Protein AF-A0A840DXM9-F1 (afdb_monomer_lite)

Sequence (131 aa):
MTNQEVWKQLQENPPKLIGGYKKQGWVVKILEKIENDDVEIEGDGLVTAKAVLEANDGTYYPAFLTLDLSNKGQVVGLYLIAENKEQFDLIPFELAKPFLHKTDKELLPFRYRTLAKIEGDEQQINWPDFT

Structure (mmCIF, N/CA/C/O backbone):
data_AF-A0A840DXM9-F1
#
_entry.id   AF-A0A840DXM9-F1
#
loop_
_atom_site.group_PDB
_atom_site.id
_atom_site.type_symbol
_atom_site.label_atom_id
_atom_site.label_alt_id
_atom_site.label_comp_id
_atom_site.label_asym_id
_atom_site.label_entity_id
_atom_site.label_seq_id
_atom_site.pdbx_PDB_ins_code
_atom_site.Cartn_x
_atom_site.Cartn_y
_atom_site.Cartn_z
_atom_site.occupancy
_atom_site.B_iso_or_equiv
_atom_site.auth_seq_id
_atom_site.auth_comp_id
_atom_site.auth_asym_id
_atom_site.auth_atom_id
_atom_site.pdbx_PDB_model_num
ATOM 1 N N . MET A 1 1 ? 19.230 8.807 8.721 1.00 58.84 1 MET A N 1
ATOM 2 C CA . MET A 1 1 ? 18.276 8.929 9.840 1.00 58.84 1 MET A CA 1
ATOM 3 C C . MET A 1 1 ? 17.913 7.536 10.307 1.00 58.84 1 MET A C 1
ATOM 5 O O . MET A 1 1 ? 17.732 6.658 9.475 1.00 58.84 1 MET A O 1
ATOM 9 N N . THR A 1 2 ? 17.878 7.314 11.613 1.00 74.06 2 THR A N 1
ATOM 10 C CA . THR A 1 2 ? 17.439 6.048 12.212 1.00 74.06 2 THR A CA 1
ATOM 11 C C . THR A 1 2 ? 15.912 6.016 12.317 1.00 74.06 2 THR A C 1
ATOM 13 O O . THR A 1 2 ? 15.273 7.064 12.419 1.00 74.06 2 THR A O 1
ATOM 16 N N . ASN A 1 3 ? 15.308 4.825 12.369 1.00 73.69 3 ASN A N 1
ATOM 17 C CA . ASN A 1 3 ? 13.854 4.686 12.560 1.00 73.69 3 ASN A CA 1
ATOM 18 C C . ASN A 1 3 ? 13.348 5.389 13.837 1.00 73.69 3 ASN A C 1
ATOM 20 O O . ASN A 1 3 ? 12.202 5.826 13.887 1.00 73.69 3 ASN A O 1
ATOM 24 N N . GLN A 1 4 ? 14.200 5.545 14.858 1.00 79.50 4 GLN A N 1
ATOM 25 C CA . GLN A 1 4 ? 13.867 6.276 16.085 1.00 79.50 4 GLN A CA 1
ATOM 26 C C . GLN A 1 4 ? 13.748 7.791 15.872 1.00 79.50 4 GLN A C 1
ATOM 28 O O . GLN A 1 4 ? 12.921 8.431 16.518 1.00 79.50 4 GLN A O 1
ATOM 33 N N . GLU A 1 5 ? 14.561 8.372 14.990 1.00 81.00 5 GLU A N 1
ATOM 34 C CA . GLU A 1 5 ? 14.504 9.803 14.664 1.00 81.00 5 GLU A CA 1
ATOM 35 C C . GLU A 1 5 ? 13.249 10.122 13.849 1.00 81.00 5 GLU A C 1
ATOM 37 O O . GLU A 1 5 ? 12.529 11.061 14.183 1.00 81.00 5 GLU A O 1
ATOM 42 N N . VAL A 1 6 ? 12.940 9.285 12.852 1.00 81.44 6 VAL A N 1
ATOM 43 C CA . VAL A 1 6 ? 11.719 9.409 12.038 1.00 81.44 6 VAL A CA 1
ATOM 44 C C . VAL A 1 6 ? 10.475 9.279 12.915 1.00 81.44 6 VAL A C 1
ATOM 46 O O . VAL A 1 6 ? 9.567 10.101 12.832 1.00 81.44 6 VAL A O 1
ATOM 49 N N . TRP A 1 7 ? 10.448 8.296 13.821 1.00 83.75 7 TRP A N 1
ATOM 50 C CA . TRP A 1 7 ? 9.331 8.122 14.747 1.00 83.75 7 TRP A CA 1
ATOM 51 C C . TRP A 1 7 ? 9.082 9.362 15.616 1.00 83.75 7 TRP A C 1
ATOM 53 O O . TRP A 1 7 ? 7.941 9.805 15.734 1.00 83.75 7 TRP A O 1
ATOM 63 N N . LYS A 1 8 ? 10.136 9.961 16.186 1.00 85.75 8 LYS A N 1
ATOM 64 C CA . LYS A 1 8 ? 10.002 11.185 16.993 1.00 85.75 8 LYS A CA 1
ATOM 65 C C . LYS A 1 8 ? 9.419 12.345 16.187 1.00 85.75 8 LYS A C 1
ATOM 67 O O . LYS A 1 8 ? 8.508 13.010 16.670 1.00 85.75 8 LYS A O 1
ATOM 72 N N . GLN A 1 9 ? 9.885 12.545 14.955 1.00 84.56 9 GLN A N 1
ATOM 73 C CA . GLN A 1 9 ? 9.363 13.597 14.078 1.00 84.56 9 GLN A CA 1
ATOM 74 C C . GLN A 1 9 ? 7.869 13.411 13.784 1.00 84.56 9 GLN A C 1
ATOM 76 O O . GLN A 1 9 ? 7.110 14.377 13.854 1.00 84.56 9 GLN A O 1
ATOM 81 N N . LEU A 1 10 ? 7.434 12.173 13.524 1.00 87.12 10 LEU A N 1
ATOM 82 C CA . LEU A 1 10 ? 6.021 11.856 13.292 1.00 87.12 10 LEU A CA 1
ATOM 83 C C . LEU A 1 10 ? 5.160 12.054 14.548 1.00 87.12 10 LEU A C 1
ATOM 85 O O . LEU A 1 10 ? 3.983 12.371 14.434 1.00 87.12 10 LEU A O 1
ATOM 89 N N . GLN A 1 11 ? 5.709 11.884 15.753 1.00 86.50 11 GLN A N 1
ATOM 90 C CA . GLN A 1 11 ? 4.974 12.182 16.988 1.00 86.50 11 GLN A CA 1
ATOM 91 C C . GLN A 1 11 ? 4.804 13.688 17.219 1.00 86.50 11 GLN A C 1
ATOM 93 O O . GLN A 1 11 ? 3.746 14.117 17.678 1.00 86.50 11 GLN A O 1
ATOM 98 N N . GLU A 1 12 ? 5.831 14.483 16.913 1.00 88.94 12 GLU A N 1
ATOM 99 C CA . GLU A 1 12 ? 5.789 15.945 17.041 1.00 88.94 12 GLU A CA 1
ATOM 100 C C . GLU A 1 12 ? 4.880 16.583 15.986 1.00 88.94 12 GLU A C 1
ATOM 102 O O . GLU A 1 12 ? 4.156 17.533 16.283 1.00 88.94 12 GLU A O 1
ATOM 107 N N . ASN A 1 13 ? 4.885 16.033 14.770 1.00 85.81 13 ASN A N 1
ATOM 108 C CA . ASN A 1 13 ? 4.056 16.475 13.655 1.00 85.81 13 ASN A CA 1
ATOM 109 C C . ASN A 1 13 ? 3.366 15.259 13.016 1.00 85.81 13 ASN A C 1
ATOM 111 O O . ASN A 1 13 ? 3.884 14.707 12.040 1.00 85.81 13 ASN A O 1
ATOM 115 N N . PRO A 1 14 ? 2.207 14.832 13.556 1.00 88.06 14 PRO A N 1
ATOM 116 C CA . PRO A 1 14 ? 1.466 13.693 13.033 1.00 88.06 14 PRO A CA 1
ATOM 117 C C . PRO A 1 14 ? 1.202 13.820 11.531 1.00 88.06 14 PRO A C 1
ATOM 119 O O . PRO A 1 14 ? 0.677 14.850 11.089 1.00 88.06 14 PRO A O 1
ATOM 122 N N . PRO A 1 15 ? 1.537 12.790 10.734 1.00 90.69 15 PRO A N 1
ATOM 123 C CA . PRO A 1 15 ? 1.335 12.841 9.300 1.00 90.69 15 PRO A CA 1
ATOM 124 C C . PRO A 1 15 ? -0.156 12.869 8.983 1.00 90.69 15 PRO A C 1
ATOM 126 O O . PRO A 1 15 ? -0.958 12.133 9.566 1.00 90.69 15 PRO A O 1
ATOM 129 N N . LYS A 1 16 ? -0.537 13.674 7.992 1.00 92.06 16 LYS A N 1
ATOM 130 C CA . LYS A 1 16 ? -1.897 13.662 7.456 1.00 92.06 16 LYS A CA 1
ATOM 131 C C . LYS A 1 16 ? -2.040 12.503 6.469 1.00 92.06 16 LYS A C 1
ATOM 133 O O . LYS A 1 16 ? -1.972 12.697 5.256 1.00 92.06 16 LYS A O 1
ATOM 138 N N . LEU A 1 17 ? -2.194 11.293 7.005 1.00 94.44 17 LEU A N 1
ATOM 139 C CA . LEU A 1 17 ? -2.360 10.082 6.202 1.00 94.44 17 LEU A CA 1
ATOM 140 C C . LEU A 1 17 ? -3.615 10.161 5.329 1.00 94.44 17 LEU A C 1
ATOM 142 O O . LEU A 1 17 ? -4.698 10.545 5.778 1.00 94.44 17 LEU A O 1
ATOM 146 N N . ILE A 1 18 ? -3.458 9.758 4.076 1.00 94.19 18 ILE A N 1
ATOM 147 C CA . ILE A 1 18 ? -4.510 9.718 3.071 1.00 94.19 18 ILE A CA 1
ATOM 148 C C . ILE A 1 18 ? -5.063 8.295 3.012 1.00 94.19 18 ILE A C 1
ATOM 150 O O . ILE A 1 18 ? -4.314 7.332 2.872 1.00 94.19 18 ILE A O 1
ATOM 154 N N . GLY A 1 19 ? -6.385 8.143 3.089 1.00 95.19 19 GLY A N 1
ATOM 155 C CA . GLY A 1 19 ? -7.035 6.841 2.958 1.00 95.19 19 GLY A CA 1
ATOM 156 C C . GLY A 1 19 ? -8.283 6.700 3.816 1.00 95.19 19 GLY A C 1
ATOM 157 O O . GLY A 1 19 ? -8.941 7.684 4.152 1.00 95.19 19 GLY A O 1
ATOM 158 N N . GLY A 1 20 ? -8.640 5.455 4.135 1.00 96.06 20 GLY A N 1
ATOM 159 C CA . GLY A 1 20 ? -9.867 5.139 4.868 1.00 96.06 20 GLY A CA 1
ATOM 160 C C . GLY A 1 20 ? -11.132 5.405 4.048 1.00 96.06 20 GLY A C 1
ATOM 161 O O . GLY A 1 20 ? -12.217 5.583 4.603 1.00 96.06 20 GLY A O 1
ATOM 162 N N . TYR A 1 21 ? -11.013 5.447 2.719 1.00 97.50 21 TYR A N 1
ATOM 163 C CA . TYR A 1 21 ? -12.121 5.782 1.834 1.00 97.50 21 TYR A CA 1
ATOM 164 C C . TYR A 1 21 ? -13.112 4.629 1.720 1.00 97.50 21 TYR A C 1
ATOM 166 O O . TYR A 1 21 ? -12.732 3.469 1.700 1.00 97.50 21 TYR A O 1
ATOM 174 N N . LYS A 1 22 ? -14.397 4.939 1.533 1.00 97.25 22 LYS A N 1
ATOM 175 C CA . LYS A 1 22 ? -15.430 3.927 1.240 1.00 97.25 22 LYS A CA 1
ATOM 176 C C . LYS A 1 22 ? -15.509 3.522 -0.232 1.00 97.25 22 LYS A C 1
ATOM 178 O O . LYS A 1 22 ? -16.240 2.603 -0.575 1.00 97.25 22 LYS A O 1
ATOM 183 N N . LYS A 1 23 ? -14.810 4.233 -1.122 1.00 96.56 23 LYS A N 1
ATOM 184 C CA . LYS A 1 23 ? -14.808 3.954 -2.562 1.00 96.56 23 LYS A CA 1
ATOM 185 C C . LYS A 1 23 ? -13.381 3.919 -3.082 1.00 96.56 23 LYS A C 1
ATOM 187 O O . LYS A 1 23 ? -12.682 4.927 -2.999 1.00 96.56 23 LYS A O 1
ATOM 192 N N . GLN A 1 24 ? -13.010 2.809 -3.713 1.00 95.25 24 GLN A N 1
ATOM 193 C CA . GLN A 1 24 ? -11.710 2.639 -4.365 1.00 95.25 24 GLN A CA 1
ATOM 194 C C . GLN A 1 24 ? -11.394 3.721 -5.414 1.00 95.25 24 GLN A C 1
ATOM 196 O O . GLN A 1 24 ? -10.243 4.101 -5.572 1.00 95.25 24 GLN A O 1
ATOM 201 N N . GLY A 1 25 ? -12.401 4.293 -6.087 1.00 95.94 25 GLY A N 1
ATOM 202 C CA . GLY A 1 25 ? -12.175 5.351 -7.080 1.00 95.94 25 GLY A CA 1
ATOM 203 C C . GLY A 1 25 ? -11.533 6.622 -6.506 1.00 95.94 25 GLY A C 1
ATOM 204 O O . GLY A 1 25 ? -10.864 7.343 -7.236 1.00 95.94 25 GLY A O 1
ATOM 205 N N . TRP A 1 26 ? -11.693 6.896 -5.205 1.00 96.88 26 TRP A N 1
ATOM 206 C CA . TRP A 1 26 ? -10.973 7.998 -4.555 1.00 96.88 26 TRP A CA 1
ATOM 207 C C . TRP A 1 26 ? -9.496 7.688 -4.375 1.00 96.88 26 TRP A C 1
ATOM 209 O O . TRP A 1 26 ? -8.674 8.578 -4.550 1.00 96.88 26 TRP A O 1
ATOM 219 N N . VAL A 1 27 ? -9.169 6.430 -4.083 1.00 97.31 27 VAL A N 1
ATOM 220 C CA . VAL A 1 27 ? -7.785 5.975 -3.979 1.00 97.31 27 VAL A CA 1
ATOM 221 C C . VAL A 1 27 ? -7.073 6.128 -5.315 1.00 97.31 27 VAL A C 1
ATOM 223 O O . VAL A 1 27 ? -6.012 6.740 -5.366 1.00 97.31 27 VAL A O 1
ATOM 226 N N . VAL A 1 28 ? -7.692 5.647 -6.398 1.00 96.62 28 VAL A N 1
ATOM 227 C CA . VAL A 1 28 ? -7.124 5.748 -7.752 1.00 96.62 28 VAL A CA 1
ATOM 228 C C . VAL A 1 28 ? -6.845 7.209 -8.115 1.00 96.62 28 VAL A C 1
ATOM 230 O O . VAL A 1 28 ? -5.729 7.533 -8.494 1.00 96.62 28 VAL A O 1
ATOM 233 N N . LYS A 1 29 ? -7.793 8.122 -7.864 1.00 95.50 29 LYS A N 1
ATOM 234 C CA . LYS A 1 29 ? -7.600 9.562 -8.114 1.00 95.50 29 LYS A CA 1
ATOM 235 C C . LYS A 1 29 ? -6.464 10.202 -7.318 1.00 95.50 29 LYS A C 1
ATOM 237 O O . LYS A 1 29 ? -5.959 11.238 -7.732 1.00 95.50 29 LYS A O 1
ATOM 242 N N . ILE A 1 30 ? -6.134 9.680 -6.136 1.00 94.88 30 ILE A N 1
ATOM 243 C CA . ILE A 1 30 ? -4.972 10.160 -5.378 1.00 94.88 30 ILE A CA 1
ATOM 244 C C . ILE A 1 30 ? -3.692 9.646 -6.031 1.00 94.88 30 ILE A C 1
ATOM 246 O O . ILE A 1 30 ? -2.790 10.436 -6.268 1.00 94.88 30 ILE A O 1
ATOM 250 N N . LEU A 1 31 ? -3.637 8.359 -6.370 1.00 95.62 31 LEU A N 1
ATOM 251 C CA . LEU A 1 31 ? -2.475 7.744 -7.015 1.00 95.62 31 LEU A CA 1
ATOM 252 C C . LEU A 1 31 ? -2.170 8.357 -8.396 1.00 95.62 31 LEU A C 1
ATOM 254 O O . LEU A 1 31 ? -1.006 8.535 -8.738 1.00 95.62 31 LEU A O 1
ATOM 258 N N . GLU A 1 32 ? -3.200 8.749 -9.151 1.00 94.31 32 GLU A N 1
ATOM 259 C CA . GLU A 1 32 ? -3.076 9.462 -10.435 1.00 94.31 32 GLU A CA 1
ATOM 260 C C . GLU A 1 32 ? -2.509 10.885 -10.296 1.00 94.31 32 GLU A C 1
ATOM 262 O O . GLU A 1 32 ? -1.991 11.434 -11.262 1.00 94.31 32 GLU A O 1
ATOM 267 N N . LYS A 1 33 ? -2.606 11.510 -9.112 1.00 92.38 33 LYS A N 1
ATOM 268 C CA . LYS A 1 33 ? -2.009 12.836 -8.857 1.00 92.38 33 LYS A CA 1
ATOM 269 C C . LYS A 1 33 ? -0.517 12.769 -8.548 1.00 92.38 33 LYS A C 1
ATOM 271 O O . LYS A 1 33 ? 0.123 13.812 -8.474 1.00 92.38 33 LYS A O 1
ATOM 276 N N . ILE A 1 34 ? 0.004 11.575 -8.291 1.00 91.69 34 ILE A N 1
ATOM 277 C CA . ILE A 1 34 ? 1.412 11.359 -7.987 1.00 91.69 34 ILE A CA 1
ATOM 278 C C . ILE A 1 34 ? 2.106 11.097 -9.317 1.00 91.69 34 ILE A C 1
ATOM 280 O O . ILE A 1 34 ? 1.789 10.112 -9.982 1.00 91.69 34 ILE A O 1
ATOM 284 N N . GLU A 1 35 ? 3.015 11.995 -9.701 1.00 89.81 35 GLU A N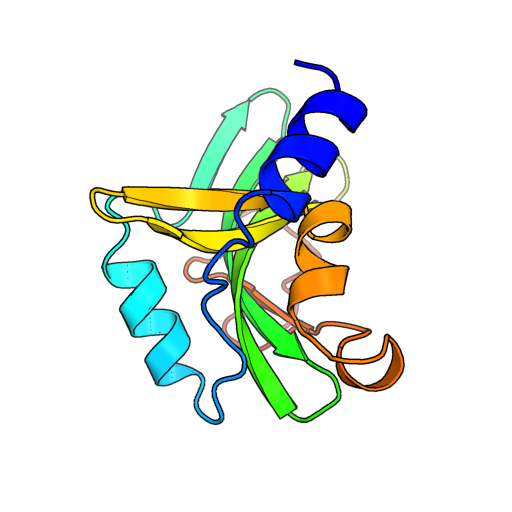 1
ATOM 285 C CA . GLU A 1 35 ? 3.641 12.026 -11.033 1.00 89.81 35 GLU A CA 1
ATOM 286 C C . GLU A 1 35 ? 4.575 10.838 -11.324 1.00 89.81 35 GLU A C 1
ATOM 288 O O . GLU A 1 35 ? 4.971 10.652 -12.468 1.00 89.81 35 GLU A O 1
ATOM 293 N N . ASN A 1 36 ? 4.892 10.021 -10.317 1.00 90.44 36 ASN A N 1
ATOM 294 C CA . ASN A 1 36 ? 5.627 8.764 -10.464 1.00 90.44 36 ASN A CA 1
ATOM 295 C C . ASN A 1 36 ? 4.958 7.795 -11.444 1.00 90.44 36 ASN A C 1
ATOM 297 O O . ASN A 1 36 ? 3.735 7.823 -11.622 1.00 90.44 36 ASN A O 1
ATOM 301 N N . ASP A 1 37 ? 5.740 6.877 -12.005 1.00 95.06 37 ASP A N 1
ATOM 302 C CA . ASP A 1 37 ? 5.187 5.795 -12.814 1.00 95.06 37 ASP A CA 1
ATOM 303 C C . ASP A 1 37 ? 4.357 4.841 -11.938 1.00 95.06 37 ASP A C 1
ATOM 305 O O . ASP A 1 37 ? 4.537 4.734 -10.721 1.00 95.06 37 ASP A O 1
ATOM 309 N N . ASP A 1 38 ? 3.397 4.140 -12.543 1.00 96.62 38 ASP A N 1
ATOM 310 C CA . ASP A 1 38 ? 2.573 3.174 -11.804 1.00 96.62 38 ASP A CA 1
ATOM 311 C C . ASP A 1 38 ? 3.395 1.974 -11.305 1.00 96.62 38 ASP A C 1
ATOM 313 O O . ASP A 1 38 ? 3.010 1.343 -10.315 1.00 96.62 38 ASP A O 1
ATOM 317 N N . VAL A 1 39 ? 4.512 1.678 -11.980 1.00 96.81 39 VAL A N 1
ATOM 318 C CA . VAL A 1 39 ? 5.520 0.678 -11.607 1.00 96.81 39 VAL A CA 1
ATOM 319 C C . VAL A 1 39 ? 6.905 1.234 -11.935 1.00 96.81 39 VAL A C 1
ATOM 321 O O . VAL A 1 39 ? 7.176 1.581 -13.082 1.00 96.81 39 VAL A O 1
ATOM 324 N N . GLU A 1 40 ? 7.789 1.251 -10.945 1.00 95.62 40 GLU A N 1
ATOM 325 C CA . GLU A 1 40 ? 9.190 1.651 -11.056 1.00 95.62 40 GLU A CA 1
ATOM 326 C C . GLU A 1 40 ? 10.095 0.444 -10.760 1.00 95.62 40 GLU A C 1
ATOM 328 O O 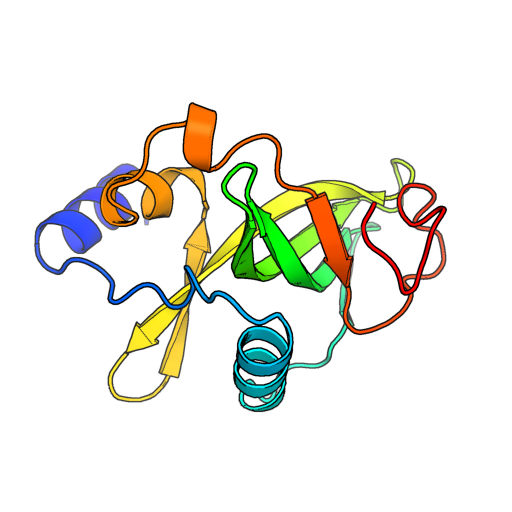. GLU A 1 40 ? 9.835 -0.348 -9.850 1.00 95.62 40 GLU A O 1
ATOM 333 N N . ILE A 1 41 ? 11.154 0.273 -11.555 1.00 94.00 41 ILE A N 1
ATOM 334 C CA . ILE A 1 41 ? 12.143 -0.795 -11.358 1.00 94.00 41 ILE A CA 1
ATOM 335 C C . ILE A 1 41 ? 13.268 -0.243 -10.486 1.00 94.00 41 ILE A C 1
ATOM 337 O O . ILE A 1 41 ? 14.001 0.645 -10.915 1.00 94.00 41 ILE A O 1
ATOM 341 N N . GLU A 1 42 ? 13.436 -0.812 -9.295 1.00 90.06 42 GLU A N 1
ATOM 342 C CA . GLU A 1 42 ? 14.455 -0.387 -8.323 1.00 90.06 42 GLU A CA 1
ATOM 343 C C . GLU A 1 42 ? 15.823 -1.044 -8.589 1.00 90.06 42 GLU A C 1
ATOM 345 O O . GLU A 1 42 ? 16.862 -0.555 -8.149 1.00 90.06 42 GLU A O 1
ATOM 350 N N . GLY A 1 43 ? 15.831 -2.157 -9.333 1.00 88.81 43 GLY A N 1
ATOM 351 C CA . GLY A 1 43 ? 17.003 -3.012 -9.536 1.00 88.81 43 GLY A CA 1
ATOM 352 C C . GLY A 1 43 ? 16.963 -4.270 -8.664 1.00 88.81 43 GLY A C 1
ATOM 353 O O . GLY A 1 43 ? 16.085 -4.430 -7.825 1.00 88.81 43 GLY A O 1
ATOM 354 N N . ASP A 1 44 ? 17.877 -5.213 -8.914 1.00 90.44 44 ASP A N 1
ATOM 355 C CA . ASP A 1 44 ? 18.023 -6.463 -8.141 1.00 90.44 44 ASP A CA 1
ATOM 356 C C . ASP A 1 44 ? 16.741 -7.314 -7.999 1.00 90.44 44 ASP A C 1
ATOM 358 O O . ASP A 1 44 ? 16.563 -8.061 -7.040 1.00 90.44 44 ASP A O 1
ATOM 362 N N . GLY A 1 45 ? 15.838 -7.227 -8.981 1.00 92.56 45 GLY A N 1
ATOM 363 C CA . GLY A 1 45 ? 14.555 -7.938 -8.967 1.00 92.56 45 GLY A CA 1
ATOM 364 C C . GLY A 1 45 ? 13.478 -7.278 -8.102 1.00 92.56 45 GLY A C 1
ATOM 365 O O . GLY A 1 45 ? 12.400 -7.849 -7.956 1.00 92.56 45 GLY A O 1
ATOM 366 N N . LEU A 1 46 ? 13.734 -6.084 -7.566 1.00 96.88 46 LEU A N 1
ATOM 367 C CA . LEU A 1 46 ? 12.757 -5.289 -6.836 1.00 96.88 46 LEU A CA 1
ATOM 368 C C . LEU A 1 46 ? 12.003 -4.340 -7.770 1.00 96.88 46 LEU A C 1
ATOM 370 O O . LEU A 1 46 ? 12.583 -3.695 -8.651 1.00 96.88 46 LEU A O 1
ATOM 374 N N . VAL A 1 47 ? 10.699 -4.2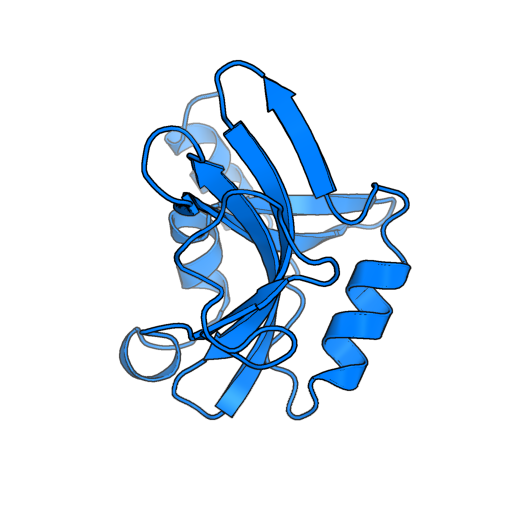31 -7.534 1.00 96.69 47 VAL A N 1
ATOM 375 C CA . VAL A 1 47 ? 9.832 -3.244 -8.183 1.00 96.69 47 VAL A CA 1
ATOM 376 C C . VAL A 1 47 ? 8.983 -2.534 -7.146 1.00 96.69 47 VAL A C 1
ATOM 378 O O . VAL A 1 47 ? 8.495 -3.154 -6.202 1.00 96.69 47 VAL A O 1
ATOM 381 N N . THR A 1 48 ? 8.775 -1.242 -7.343 1.00 97.19 48 THR A N 1
ATOM 382 C CA . THR A 1 48 ? 7.867 -0.430 -6.540 1.00 97.19 48 THR A CA 1
ATOM 383 C C . THR A 1 48 ? 6.639 -0.107 -7.377 1.00 97.19 48 THR A C 1
ATOM 385 O O . THR A 1 48 ? 6.762 0.318 -8.519 1.00 97.19 48 THR A O 1
ATOM 388 N N . ALA A 1 49 ? 5.441 -0.311 -6.837 1.00 97.69 49 ALA A N 1
ATOM 389 C CA . ALA A 1 49 ? 4.202 -0.131 -7.582 1.00 97.69 49 ALA A CA 1
ATOM 390 C C . ALA A 1 49 ? 3.136 0.617 -6.790 1.00 97.69 49 ALA A C 1
ATOM 392 O O . ALA A 1 49 ? 2.930 0.374 -5.596 1.00 97.69 49 ALA A O 1
ATOM 393 N N . LYS A 1 50 ? 2.386 1.472 -7.488 1.00 98.06 50 LYS A N 1
ATOM 394 C CA . LYS A 1 50 ? 1.176 2.100 -6.954 1.00 98.06 50 LYS A CA 1
ATOM 395 C C . LYS A 1 50 ? 0.098 1.045 -6.744 1.00 98.06 50 LYS A C 1
ATOM 397 O O . LYS A 1 50 ? -0.220 0.270 -7.651 1.00 98.06 50 LYS A O 1
ATOM 402 N N . ALA A 1 51 ? -0.518 1.054 -5.568 1.00 98.06 51 ALA A N 1
ATOM 403 C CA . ALA A 1 51 ? -1.512 0.068 -5.181 1.00 98.06 51 ALA A CA 1
ATOM 404 C C . ALA A 1 51 ? -2.700 0.670 -4.427 1.00 98.06 51 ALA A C 1
ATOM 406 O O . ALA A 1 51 ? -2.587 1.624 -3.654 1.00 98.06 51 ALA A O 1
ATOM 407 N N . VAL A 1 52 ? -3.858 0.048 -4.632 1.00 98.31 52 VAL A N 1
ATOM 408 C CA . VAL A 1 52 ? -5.039 0.206 -3.790 1.00 98.31 52 VAL A CA 1
ATOM 409 C C . VAL A 1 52 ? -5.018 -0.918 -2.767 1.00 98.31 52 VAL A C 1
ATOM 411 O O . VAL A 1 52 ? -5.060 -2.088 -3.147 1.00 98.31 52 VAL A O 1
ATOM 414 N N . LEU A 1 53 ? -5.008 -0.570 -1.483 1.00 98.25 53 LEU A N 1
ATOM 415 C CA . LEU A 1 53 ? -5.246 -1.529 -0.408 1.00 98.25 53 LEU A CA 1
ATOM 416 C C . LEU A 1 53 ? -6.721 -1.534 -0.03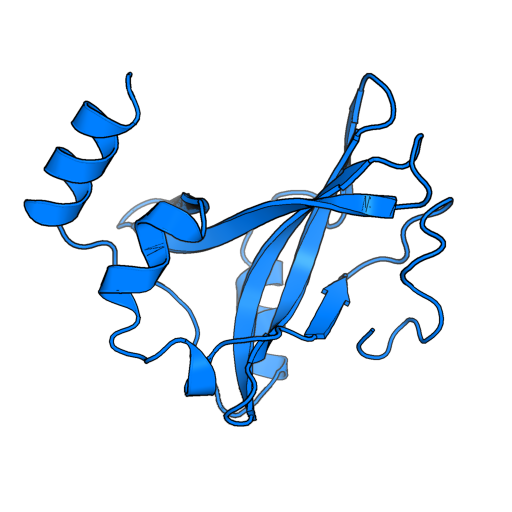2 1.00 98.25 53 LEU A C 1
ATOM 418 O O . LEU A 1 53 ? -7.334 -0.470 0.074 1.00 98.25 53 LEU A O 1
ATOM 422 N N . GLU A 1 54 ? -7.263 -2.715 0.224 1.00 98.19 54 GLU A N 1
ATOM 423 C CA . GLU A 1 54 ? -8.550 -2.935 0.873 1.00 98.19 54 GLU A CA 1
ATOM 424 C C . GLU A 1 54 ? -8.296 -3.467 2.284 1.00 98.19 54 GLU A C 1
ATOM 426 O O . GLU A 1 54 ? -7.713 -4.536 2.466 1.00 98.19 54 GLU A O 1
ATOM 431 N N . ALA A 1 55 ? -8.704 -2.685 3.280 1.00 97.88 55 ALA A N 1
ATOM 432 C CA . ALA A 1 55 ? -8.679 -3.067 4.682 1.00 97.88 55 ALA A CA 1
ATOM 433 C C . ALA A 1 55 ? -9.815 -4.042 5.009 1.00 97.88 55 ALA A C 1
ATOM 435 O O . ALA A 1 55 ? -10.862 -4.042 4.354 1.00 97.88 55 ALA A O 1
ATOM 436 N N . ASN A 1 56 ? -9.654 -4.803 6.091 1.00 97.50 56 ASN A N 1
ATOM 437 C CA . ASN A 1 56 ? -10.661 -5.760 6.555 1.00 97.50 56 ASN A CA 1
ATOM 438 C C . ASN A 1 56 ? -12.020 -5.106 6.903 1.00 97.50 56 ASN A C 1
ATOM 440 O O . ASN A 1 56 ? -13.071 -5.733 6.794 1.00 97.50 56 ASN A O 1
ATOM 444 N N . ASP A 1 57 ? -12.030 -3.825 7.277 1.00 96.56 57 ASP A N 1
ATOM 445 C CA . ASP A 1 57 ? -13.250 -3.045 7.529 1.00 96.56 57 ASP A CA 1
ATOM 446 C C . ASP A 1 57 ? -13.933 -2.483 6.257 1.00 96.56 57 ASP A C 1
ATOM 448 O O . ASP A 1 57 ? -14.870 -1.674 6.343 1.00 96.56 57 ASP A O 1
ATOM 452 N N . GLY A 1 58 ? -13.456 -2.878 5.071 1.00 96.81 58 GLY A N 1
ATOM 453 C CA . GLY A 1 58 ? -13.986 -2.453 3.774 1.00 96.81 58 GLY A CA 1
ATOM 454 C C . GLY A 1 58 ? -13.654 -1.004 3.414 1.00 96.81 58 GLY A C 1
ATOM 455 O O . GLY A 1 58 ? -14.387 -0.369 2.649 1.00 96.81 58 GLY A O 1
ATOM 456 N N . THR A 1 59 ? -12.606 -0.431 4.009 1.00 97.94 59 THR A N 1
ATOM 457 C CA . THR A 1 59 ? -12.065 0.868 3.591 1.00 97.94 59 THR A CA 1
ATOM 458 C C . THR A 1 59 ? -10.824 0.719 2.721 1.00 97.94 59 THR A C 1
ATOM 460 O O . THR A 1 59 ? -10.127 -0.289 2.772 1.00 97.94 59 THR A O 1
ATOM 463 N N . TYR A 1 60 ? -10.549 1.741 1.912 1.00 98.31 60 TYR A N 1
ATOM 464 C CA . TYR A 1 60 ? -9.499 1.711 0.903 1.00 98.31 60 TYR A CA 1
ATOM 465 C C . TYR A 1 60 ? -8.428 2.774 1.143 1.00 98.31 60 TYR A C 1
ATOM 467 O O . TYR A 1 60 ? -8.741 3.910 1.527 1.00 98.31 60 TYR A O 1
ATOM 475 N N . TYR A 1 61 ? -7.176 2.416 0.862 1.00 98.06 61 TYR A N 1
ATOM 476 C CA . TYR A 1 61 ? -6.000 3.260 1.080 1.00 98.06 61 TYR A CA 1
ATOM 477 C C . TYR A 1 61 ? -5.111 3.305 -0.169 1.00 98.06 61 TYR A C 1
ATOM 479 O O . TYR A 1 61 ? -4.877 2.251 -0.765 1.00 98.06 61 TYR A O 1
ATOM 487 N N . PRO A 1 62 ? -4.615 4.490 -0.575 1.00 97.75 62 PRO A N 1
ATOM 488 C CA . PRO A 1 62 ? -3.525 4.584 -1.537 1.00 97.75 62 PRO A CA 1
ATOM 489 C C . PRO A 1 62 ? -2.229 4.141 -0.868 1.00 97.75 62 PRO A C 1
ATOM 491 O O . PRO A 1 62 ? -1.949 4.526 0.270 1.00 97.75 62 PRO A O 1
ATOM 494 N N . ALA A 1 63 ? -1.446 3.344 -1.579 1.00 98.00 63 ALA A N 1
ATOM 495 C CA . ALA A 1 63 ? -0.168 2.865 -1.093 1.00 98.00 63 ALA A CA 1
ATOM 496 C C . ALA A 1 63 ? 0.830 2.678 -2.232 1.00 98.00 63 ALA A C 1
ATOM 498 O O . ALA A 1 63 ? 0.457 2.593 -3.404 1.00 98.00 63 ALA A O 1
ATOM 499 N N . PHE A 1 64 ? 2.094 2.565 -1.846 1.00 97.75 64 PHE A N 1
ATOM 500 C CA . PHE A 1 64 ? 3.153 2.009 -2.671 1.00 97.75 64 PHE A CA 1
ATOM 501 C C . PHE A 1 64 ? 3.572 0.667 -2.073 1.00 97.75 64 PHE A C 1
ATOM 503 O O . PHE A 1 64 ? 3.743 0.549 -0.855 1.00 97.75 64 PHE A O 1
ATOM 510 N N . LEU A 1 65 ? 3.697 -0.345 -2.924 1.00 97.69 65 LEU A N 1
ATOM 511 C CA . LEU A 1 65 ? 4.183 -1.672 -2.564 1.00 97.69 65 LEU A CA 1
ATOM 512 C C . LEU A 1 65 ? 5.537 -1.896 -3.211 1.00 97.69 65 LEU A C 1
ATOM 514 O O . LEU A 1 65 ? 5.665 -1.708 -4.416 1.00 97.69 65 LEU A O 1
ATOM 518 N N . THR A 1 66 ? 6.511 -2.347 -2.431 1.00 97.25 66 THR A N 1
ATOM 519 C CA . THR A 1 66 ? 7.757 -2.887 -2.975 1.00 97.25 66 THR A CA 1
ATOM 520 C C . THR A 1 66 ? 7.636 -4.401 -3.013 1.00 97.25 66 THR A C 1
ATOM 522 O O . THR A 1 66 ? 7.337 -5.027 -1.990 1.00 97.25 66 THR A O 1
ATOM 525 N N . LEU A 1 67 ? 7.846 -4.980 -4.189 1.00 96.69 67 LEU A N 1
ATOM 526 C CA . LEU A 1 67 ? 7.733 -6.405 -4.457 1.00 96.69 67 LEU A CA 1
ATOM 527 C C . LEU A 1 67 ? 9.091 -6.971 -4.859 1.00 96.69 67 LEU A C 1
ATOM 529 O O . LEU A 1 67 ? 9.815 -6.353 -5.638 1.00 96.69 67 LEU A O 1
ATOM 533 N N . ASP A 1 68 ? 9.395 -8.168 -4.371 1.00 96.94 68 ASP A N 1
ATOM 534 C CA . ASP A 1 68 ? 10.548 -8.956 -4.796 1.00 96.94 68 ASP A CA 1
ATOM 535 C C . ASP A 1 68 ? 10.128 -9.985 -5.853 1.00 96.94 68 ASP A C 1
ATOM 537 O O . ASP A 1 68 ? 9.544 -11.031 -5.547 1.00 96.94 68 ASP A O 1
ATOM 541 N N . LEU A 1 69 ? 10.431 -9.691 -7.119 1.00 95.56 69 LEU A N 1
ATOM 542 C CA . LEU A 1 69 ? 10.148 -10.568 -8.257 1.00 95.56 69 LEU A CA 1
ATOM 543 C C . LEU A 1 69 ? 11.050 -11.805 -8.277 1.00 95.56 69 LEU A C 1
ATOM 545 O O . LEU A 1 69 ? 10.635 -12.850 -8.780 1.00 95.56 69 LEU A O 1
ATOM 549 N N . SER A 1 70 ? 12.244 -11.736 -7.678 1.00 94.81 70 SER A N 1
ATOM 550 C CA . SER A 1 70 ? 13.100 -12.917 -7.497 1.00 94.81 70 SER A CA 1
ATOM 551 C C . SER A 1 70 ? 12.451 -13.929 -6.552 1.00 94.81 70 SER A C 1
ATOM 553 O O . SER A 1 70 ? 12.714 -15.129 -6.653 1.00 94.81 70 SER A O 1
ATOM 555 N N . ASN A 1 71 ? 11.556 -13.456 -5.678 1.00 95.00 71 ASN A N 1
ATOM 556 C CA . ASN A 1 71 ? 10.729 -14.276 -4.805 1.00 95.00 71 ASN A CA 1
ATOM 557 C C . ASN A 1 71 ? 9.233 -14.216 -5.162 1.00 95.00 71 ASN A C 1
ATOM 559 O O . ASN A 1 71 ? 8.374 -14.082 -4.288 1.00 95.00 71 ASN A O 1
ATOM 563 N N . LYS A 1 72 ? 8.915 -14.352 -6.459 1.00 93.81 72 LYS A N 1
ATOM 564 C CA . LYS A 1 72 ? 7.539 -14.544 -6.964 1.00 93.81 72 LYS A CA 1
ATOM 565 C C . LYS A 1 72 ? 6.575 -13.403 -6.607 1.00 93.81 72 LYS A C 1
ATOM 567 O O . LYS A 1 72 ? 5.388 -13.651 -6.389 1.00 93.81 72 LYS A O 1
ATOM 572 N N . GLY A 1 73 ? 7.086 -12.176 -6.518 1.00 92.00 73 GLY A N 1
ATOM 573 C CA . GLY A 1 73 ? 6.300 -10.977 -6.222 1.00 92.00 73 GLY A CA 1
ATOM 574 C C . GLY A 1 73 ? 5.939 -10.809 -4.748 1.00 92.00 73 GLY A C 1
ATOM 575 O O . GLY A 1 73 ? 4.954 -10.152 -4.420 1.00 92.00 73 GLY A O 1
ATOM 576 N N . GLN A 1 74 ? 6.716 -11.402 -3.836 1.00 94.94 74 GLN A N 1
ATOM 577 C CA . GLN A 1 74 ? 6.512 -11.201 -2.404 1.00 94.94 74 GLN A CA 1
ATOM 578 C C . GLN A 1 74 ? 6.544 -9.705 -2.058 1.00 94.94 74 GLN A C 1
ATOM 580 O O . GLN A 1 74 ? 7.499 -9.007 -2.390 1.00 94.94 74 GLN A O 1
ATOM 585 N N . VAL A 1 75 ? 5.537 -9.225 -1.323 1.00 95.50 75 VAL A N 1
ATOM 586 C CA . VAL A 1 75 ? 5.541 -7.866 -0.765 1.00 95.50 75 VAL A CA 1
ATOM 587 C C . VAL A 1 75 ? 6.623 -7.765 0.313 1.00 95.50 75 VAL A C 1
ATOM 589 O O . VAL A 1 75 ? 6.526 -8.409 1.359 1.00 95.50 75 VAL A O 1
ATOM 592 N N . VAL A 1 76 ? 7.639 -6.942 0.063 1.00 95.94 76 VAL A N 1
ATOM 593 C CA . VAL A 1 76 ? 8.760 -6.668 0.981 1.00 95.94 76 VAL A CA 1
ATOM 594 C C . VAL A 1 76 ? 8.732 -5.246 1.545 1.00 95.94 76 VAL A C 1
ATOM 596 O O . VAL A 1 76 ? 9.438 -4.956 2.509 1.00 95.94 76 VAL A O 1
ATOM 599 N N . GLY A 1 77 ? 7.891 -4.371 0.991 1.00 96.38 77 GLY A N 1
ATOM 600 C CA . GLY A 1 77 ? 7.664 -3.021 1.496 1.00 96.38 77 GLY A CA 1
ATOM 601 C C . GLY A 1 77 ? 6.220 -2.579 1.298 1.00 96.38 77 GLY A C 1
ATOM 602 O O . GLY A 1 77 ? 5.608 -2.864 0.270 1.00 96.38 77 GLY A O 1
ATOM 603 N N . LEU A 1 78 ? 5.680 -1.867 2.287 1.00 97.69 78 LEU A N 1
ATOM 604 C CA . LEU A 1 78 ? 4.377 -1.219 2.208 1.00 97.69 78 LEU A CA 1
ATOM 605 C C . LEU A 1 78 ? 4.477 0.202 2.764 1.00 97.69 78 LEU A C 1
ATOM 607 O O . LEU A 1 78 ? 4.811 0.403 3.934 1.00 97.69 78 LEU A O 1
ATOM 611 N N . TYR A 1 79 ? 4.113 1.176 1.936 1.00 97.50 79 TYR A N 1
ATOM 612 C CA . TYR A 1 79 ? 4.181 2.593 2.264 1.00 97.50 79 TYR A CA 1
ATOM 613 C C . TYR A 1 79 ? 2.814 3.244 2.088 1.00 97.50 79 TYR A C 1
ATOM 615 O O . TYR A 1 79 ? 2.209 3.171 1.018 1.00 97.50 79 TYR A O 1
ATOM 623 N N . LEU A 1 80 ? 2.330 3.894 3.144 1.00 97.06 80 LEU A N 1
ATOM 624 C CA . LEU A 1 80 ? 1.134 4.727 3.095 1.00 97.06 80 LEU A CA 1
ATOM 625 C C . LEU A 1 80 ? 1.496 6.156 2.717 1.00 97.06 80 LEU A C 1
ATOM 627 O O . LEU A 1 80 ? 2.605 6.621 2.972 1.00 97.06 80 LEU A O 1
ATOM 631 N N . ILE A 1 81 ? 0.532 6.856 2.135 1.00 95.62 81 ILE A N 1
ATOM 632 C CA . ILE A 1 81 ? 0.736 8.206 1.621 1.00 95.62 81 ILE A CA 1
ATOM 633 C C . ILE A 1 81 ? 0.257 9.223 2.652 1.00 95.62 81 ILE A C 1
ATOM 635 O O . ILE A 1 81 ? -0.872 9.133 3.140 1.00 95.62 81 ILE A O 1
ATOM 639 N N . ALA A 1 82 ? 1.095 10.207 2.960 1.00 93.19 82 ALA A N 1
ATOM 640 C CA . ALA A 1 82 ? 0.726 11.392 3.718 1.00 93.19 82 ALA A CA 1
ATOM 641 C C . ALA A 1 82 ? 0.736 12.630 2.818 1.00 93.19 82 ALA A C 1
ATOM 643 O O . ALA A 1 82 ? 1.582 12.770 1.938 1.00 93.19 82 ALA A O 1
ATOM 644 N N . GLU A 1 83 ? -0.214 13.533 3.042 1.00 86.12 83 GLU A N 1
ATOM 645 C CA . GLU A 1 83 ? -0.243 14.831 2.370 1.00 86.12 83 GLU A CA 1
ATOM 646 C C . GLU A 1 83 ? 0.585 15.846 3.165 1.00 86.12 83 GLU A C 1
ATOM 648 O O . GLU A 1 83 ? 0.290 16.116 4.335 1.00 86.12 83 GLU A O 1
ATOM 653 N N . ASN A 1 84 ? 1.580 16.443 2.513 1.00 81.81 84 ASN A N 1
ATOM 654 C CA . ASN A 1 84 ? 2.303 17.613 2.995 1.00 81.81 84 ASN A CA 1
ATOM 655 C C . ASN A 1 84 ? 1.988 18.819 2.087 1.00 81.81 84 ASN A C 1
ATOM 657 O O . ASN A 1 84 ? 1.386 18.669 1.027 1.00 81.81 84 ASN A O 1
ATOM 661 N N . LYS A 1 85 ? 2.348 20.041 2.499 1.00 73.50 85 LYS A N 1
ATOM 662 C CA . LYS A 1 85 ? 1.946 21.283 1.804 1.00 73.50 85 LYS A CA 1
ATOM 663 C C . LYS A 1 85 ? 2.385 21.352 0.339 1.00 73.50 85 LYS A C 1
ATOM 665 O O . LYS A 1 85 ? 1.728 22.032 -0.441 1.00 73.50 85 LYS A O 1
ATOM 670 N N . GLU A 1 86 ? 3.485 20.689 -0.003 1.00 76.06 86 GLU A N 1
ATOM 671 C CA . GLU A 1 86 ? 4.126 20.795 -1.319 1.00 76.06 86 GLU A CA 1
ATOM 672 C C . GLU A 1 86 ? 4.290 19.439 -2.020 1.00 76.06 86 GLU A C 1
ATOM 674 O O . GLU A 1 86 ? 4.537 19.410 -3.221 1.00 76.06 86 GLU A O 1
ATOM 679 N N . GLN A 1 87 ? 4.132 18.321 -1.303 1.00 81.94 87 GLN A N 1
ATOM 680 C CA . GLN A 1 87 ? 4.420 16.983 -1.824 1.00 81.94 87 GLN A CA 1
ATOM 681 C C . GLN A 1 87 ? 3.652 15.881 -1.084 1.00 81.94 87 GLN A C 1
ATOM 683 O O . GLN A 1 87 ? 3.081 16.100 -0.011 1.00 81.94 87 GLN A O 1
ATOM 688 N N . PHE A 1 88 ? 3.674 14.680 -1.660 1.00 88.94 88 PHE A N 1
ATOM 689 C CA . PHE A 1 88 ? 3.255 13.456 -0.991 1.00 88.94 88 PHE A CA 1
ATOM 690 C C . PHE A 1 88 ? 4.459 12.784 -0.335 1.00 88.94 88 PHE A C 1
ATOM 692 O O . PHE A 1 88 ? 5.485 12.586 -0.981 1.00 88.94 88 PHE A O 1
ATOM 699 N N . ASP A 1 89 ? 4.306 12.402 0.929 1.00 90.88 89 ASP A N 1
ATOM 700 C CA . ASP A 1 89 ? 5.325 11.669 1.674 1.00 90.88 89 ASP A CA 1
ATOM 701 C C . ASP A 1 89 ? 4.931 10.188 1.771 1.00 90.88 89 ASP A C 1
ATOM 703 O O . ASP A 1 89 ? 3.778 9.856 2.068 1.00 90.88 89 ASP A O 1
ATOM 707 N N . LEU A 1 90 ? 5.891 9.289 1.537 1.00 92.88 90 LEU A N 1
ATOM 708 C CA . LEU A 1 90 ? 5.722 7.846 1.709 1.00 92.88 90 LEU A CA 1
ATOM 709 C C . LEU A 1 90 ? 6.193 7.431 3.102 1.00 92.88 90 LEU A C 1
ATOM 711 O O . LEU A 1 90 ? 7.353 7.623 3.465 1.00 92.88 90 LEU A O 1
ATOM 715 N N . ILE A 1 91 ? 5.292 6.843 3.886 1.00 94.31 91 ILE A N 1
ATOM 716 C CA . ILE A 1 91 ? 5.559 6.443 5.268 1.00 94.31 91 ILE A CA 1
ATOM 717 C C . ILE A 1 91 ? 5.406 4.925 5.384 1.00 94.31 91 ILE A C 1
ATOM 719 O O . ILE A 1 91 ? 4.320 4.415 5.094 1.00 94.31 91 ILE A O 1
ATOM 723 N N . PRO A 1 92 ? 6.441 4.192 5.842 1.00 95.56 92 PRO A N 1
ATOM 724 C CA . PRO A 1 92 ? 6.335 2.760 6.107 1.00 95.56 92 PRO A CA 1
ATOM 725 C C . PRO A 1 92 ? 5.133 2.437 6.996 1.00 95.56 92 PRO A C 1
ATOM 727 O O . PRO A 1 92 ? 4.876 3.142 7.980 1.00 95.56 92 PRO A O 1
ATOM 730 N N . PHE A 1 93 ? 4.399 1.375 6.670 1.00 95.38 93 PHE A N 1
ATOM 731 C CA . PHE A 1 93 ? 3.163 1.012 7.366 1.00 95.38 93 PHE A CA 1
ATOM 732 C C . PHE A 1 93 ? 3.339 0.885 8.881 1.00 95.38 93 PHE A C 1
ATOM 734 O O . PHE A 1 93 ? 2.496 1.354 9.644 1.00 95.38 93 PHE A O 1
ATOM 741 N N . GLU A 1 94 ? 4.454 0.322 9.327 1.00 93.19 94 GLU A N 1
ATOM 742 C CA . GLU A 1 94 ? 4.798 0.110 10.732 1.00 93.19 94 GLU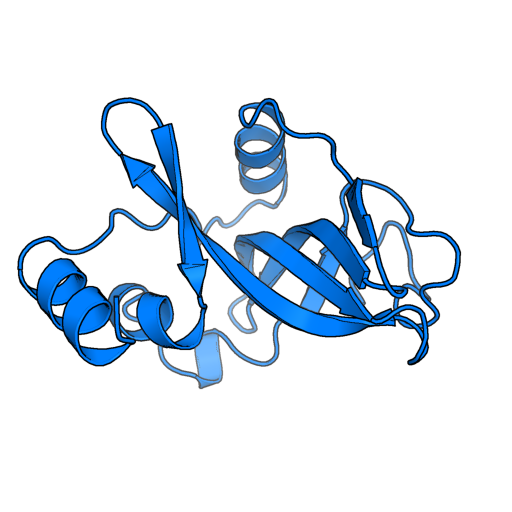 A CA 1
ATOM 743 C C . GLU A 1 94 ? 4.849 1.432 11.507 1.00 93.19 94 GLU A C 1
ATOM 745 O O . GLU A 1 94 ? 4.469 1.481 12.678 1.00 93.19 94 GLU A O 1
ATOM 750 N N . LEU A 1 95 ? 5.281 2.506 10.841 1.00 93.19 95 LEU A N 1
ATOM 751 C CA . LEU A 1 95 ? 5.359 3.853 11.403 1.00 93.19 95 LEU A CA 1
ATOM 752 C C . LEU A 1 95 ? 4.051 4.629 11.219 1.00 93.19 95 LEU A C 1
ATOM 754 O O . LEU A 1 95 ? 3.699 5.439 12.072 1.00 93.19 95 LEU A O 1
ATOM 758 N N . ALA A 1 96 ? 3.320 4.385 10.131 1.00 93.19 96 ALA A N 1
ATOM 759 C CA . ALA A 1 96 ? 2.072 5.077 9.814 1.00 93.19 96 ALA A CA 1
ATOM 760 C C . ALA A 1 96 ? 0.872 4.555 10.624 1.00 93.19 96 ALA A C 1
ATOM 762 O O . ALA A 1 96 ? -0.016 5.318 11.009 1.00 93.19 96 ALA A O 1
ATOM 763 N N . LYS A 1 97 ? 0.837 3.252 10.910 1.00 93.06 97 LYS A N 1
ATOM 764 C CA . LYS A 1 97 ? -0.293 2.550 11.534 1.00 93.06 97 LYS A CA 1
ATOM 765 C C . LYS A 1 97 ? -0.832 3.206 12.816 1.00 93.06 97 LYS A C 1
ATOM 767 O O . LYS A 1 97 ? -2.055 3.315 12.920 1.00 93.06 97 LYS A O 1
ATOM 772 N N . PRO A 1 98 ? -0.007 3.696 13.766 1.00 93.12 98 PRO A N 1
ATOM 773 C CA . PRO A 1 98 ? -0.509 4.369 14.969 1.00 93.12 98 PRO A CA 1
ATOM 774 C C . PRO A 1 98 ? -1.369 5.612 14.685 1.00 93.12 98 PRO A C 1
ATOM 776 O O . PRO A 1 98 ? -2.234 5.954 15.490 1.00 93.12 98 PRO A O 1
ATOM 779 N N . PHE A 1 99 ? -1.172 6.259 13.533 1.00 93.69 99 PHE A N 1
ATOM 780 C CA . PHE A 1 99 ? -1.884 7.473 13.123 1.00 93.69 99 PHE A CA 1
ATOM 781 C C . PHE A 1 99 ? -3.157 7.188 12.311 1.00 93.69 99 PHE A C 1
ATOM 783 O O . PHE A 1 99 ? -3.919 8.103 12.013 1.00 93.69 99 PHE A O 1
ATOM 790 N N . LEU A 1 100 ? -3.432 5.923 11.970 1.00 92.31 100 LEU A N 1
ATOM 791 C CA . LEU A 1 100 ? -4.683 5.532 11.310 1.00 92.31 100 LEU A CA 1
ATOM 792 C C . LEU A 1 100 ? -5.875 5.480 12.270 1.00 92.31 100 LEU A C 1
ATOM 794 O O . LEU A 1 100 ? -7.013 5.403 11.810 1.00 92.31 100 LEU A O 1
ATOM 798 N N . HIS A 1 101 ? -5.618 5.488 13.584 1.00 90.69 101 HIS A N 1
ATOM 799 C CA . HIS A 1 101 ? -6.632 5.361 14.635 1.00 90.69 101 HIS A CA 1
ATOM 800 C C . HIS A 1 101 ? -7.544 4.134 14.464 1.00 90.69 101 HIS A C 1
ATOM 802 O O . HIS A 1 101 ? -8.718 4.163 14.828 1.00 90.69 101 HIS A O 1
ATOM 808 N N . LYS A 1 102 ? -6.988 3.050 13.912 1.00 92.69 102 LYS A N 1
ATOM 809 C CA . LYS A 1 102 ? -7.660 1.768 13.698 1.00 92.69 102 LYS A CA 1
ATOM 810 C C . LYS A 1 102 ? -6.872 0.637 14.330 1.00 92.69 102 LYS A C 1
ATOM 812 O O . LYS A 1 102 ? -5.645 0.683 14.415 1.00 92.69 102 LYS A O 1
ATOM 817 N N . THR A 1 103 ? -7.591 -0.388 14.757 1.00 94.44 103 THR A N 1
ATOM 818 C CA . THR A 1 103 ? -7.000 -1.619 15.270 1.00 94.44 103 THR A CA 1
ATOM 819 C C . THR A 1 103 ? -6.506 -2.512 14.136 1.00 94.44 103 THR A C 1
ATOM 821 O O . THR A 1 103 ? -6.970 -2.440 12.997 1.00 94.44 103 THR A O 1
ATOM 824 N N . ASP A 1 104 ? -5.611 -3.438 14.467 1.00 93.50 104 ASP A N 1
ATOM 825 C CA . ASP A 1 104 ? -5.130 -4.471 13.546 1.00 93.50 104 ASP A CA 1
ATOM 826 C C . ASP A 1 104 ? -6.268 -5.275 12.927 1.00 93.50 104 ASP A C 1
ATOM 828 O O . ASP A 1 104 ? -6.190 -5.627 11.761 1.00 93.50 104 ASP A O 1
ATOM 832 N N . LYS A 1 105 ? -7.339 -5.535 13.684 1.00 95.19 105 LYS A N 1
ATOM 833 C CA . LYS A 1 105 ? -8.491 -6.307 13.202 1.00 95.19 105 LYS A CA 1
ATOM 834 C C . LYS A 1 105 ? -9.302 -5.567 12.144 1.00 95.19 105 LYS A C 1
ATOM 836 O O . LYS A 1 105 ? -9.981 -6.209 11.352 1.00 95.19 105 LYS A O 1
ATOM 841 N N . GLU A 1 106 ? -9.275 -4.239 12.160 1.00 96.38 106 GLU A N 1
ATOM 842 C CA . GLU A 1 106 ? -9.969 -3.406 11.175 1.00 96.38 106 GLU A CA 1
ATOM 843 C C . GLU A 1 106 ? -9.128 -3.221 9.911 1.00 96.38 106 GLU A C 1
ATOM 845 O O . GLU A 1 106 ? -9.676 -3.083 8.823 1.00 96.38 106 GLU A O 1
ATOM 850 N N . LEU A 1 107 ? -7.801 -3.223 10.052 1.00 95.44 107 LEU A N 1
ATOM 851 C CA . LEU A 1 107 ? -6.877 -3.002 8.944 1.00 95.44 107 LEU A CA 1
ATOM 852 C C . LEU A 1 107 ? -6.490 -4.300 8.236 1.00 95.44 107 LEU A C 1
ATOM 854 O O . LEU A 1 107 ? -6.571 -4.379 7.015 1.00 95.44 107 LEU A O 1
ATOM 858 N N . LEU A 1 108 ? -6.060 -5.304 8.998 1.00 95.19 108 LEU A N 1
ATOM 859 C CA . LEU A 1 108 ? -5.349 -6.474 8.502 1.00 95.19 108 LEU A CA 1
ATOM 860 C C . LEU A 1 108 ? -6.235 -7.733 8.452 1.00 95.19 108 LEU A C 1
ATOM 862 O O . LEU A 1 108 ? -7.121 -7.896 9.296 1.00 95.19 108 LEU A O 1
ATOM 866 N N . PRO A 1 109 ? -5.940 -8.671 7.532 1.00 94.88 109 PRO A N 1
ATOM 867 C CA . PRO A 1 109 ? -4.973 -8.532 6.438 1.00 94.88 109 PRO A CA 1
ATOM 868 C C . PRO A 1 109 ? -5.474 -7.538 5.381 1.00 94.88 109 PRO A C 1
ATOM 870 O O . PRO A 1 109 ? -6.670 -7.476 5.105 1.00 94.88 109 PRO A O 1
ATOM 873 N N . PHE A 1 110 ? -4.558 -6.770 4.788 1.00 95.94 110 PHE A N 1
ATOM 874 C CA . PHE A 1 110 ? -4.891 -6.009 3.589 1.00 95.94 110 PHE A CA 1
ATOM 875 C C . PHE A 1 110 ? -4.967 -6.955 2.397 1.00 95.94 110 PHE A C 1
ATOM 877 O O . PHE A 1 110 ? -4.097 -7.810 2.228 1.00 95.94 110 PHE A O 1
ATOM 884 N N . ARG A 1 111 ? -5.962 -6.738 1.544 1.00 96.56 111 ARG A N 1
ATOM 885 C CA . ARG A 1 111 ? -5.917 -7.181 0.149 1.00 96.56 111 ARG A CA 1
ATOM 886 C C . ARG A 1 111 ? -5.388 -6.043 -0.704 1.00 96.56 111 ARG A C 1
ATOM 888 O O . ARG A 1 111 ? -5.566 -4.878 -0.336 1.00 96.56 111 ARG A O 1
ATOM 895 N N . TYR A 1 112 ? -4.780 -6.338 -1.844 1.00 96.31 112 TYR A N 1
ATOM 896 C CA . TYR A 1 112 ? -4.262 -5.279 -2.711 1.00 96.31 112 TYR A CA 1
ATOM 897 C C . TYR A 1 112 ? -4.531 -5.521 -4.190 1.00 96.31 112 TYR A C 1
ATOM 899 O O . TYR A 1 112 ? -4.692 -6.649 -4.648 1.00 96.31 112 TYR A O 1
ATOM 907 N N . ARG A 1 113 ? -4.551 -4.429 -4.952 1.00 95.81 113 ARG A N 1
ATOM 908 C CA . ARG A 1 113 ? -4.412 -4.445 -6.410 1.00 95.81 113 ARG A CA 1
ATOM 909 C C . ARG A 1 113 ? -3.491 -3.314 -6.839 1.00 95.81 113 ARG A C 1
ATOM 911 O O . ARG A 1 113 ? -3.606 -2.202 -6.321 1.00 95.81 113 ARG A O 1
ATOM 918 N N . THR A 1 114 ? -2.592 -3.578 -7.773 1.00 97.06 114 THR A N 1
ATOM 919 C CA . THR A 1 114 ? -1.712 -2.551 -8.346 1.00 97.06 114 THR A CA 1
ATOM 920 C C . THR A 1 114 ? -2.407 -1.843 -9.507 1.00 97.06 114 THR A C 1
ATOM 922 O O . THR A 1 114 ? -3.336 -2.390 -10.111 1.00 97.06 114 THR A O 1
ATOM 925 N N . LEU A 1 115 ? -1.986 -0.616 -9.819 1.00 96.56 115 LEU A N 1
ATOM 926 C CA . LEU A 1 115 ? -2.566 0.139 -10.937 1.00 96.56 115 LEU A CA 1
ATOM 927 C C . LEU A 1 115 ? -2.158 -0.408 -12.308 1.00 96.56 115 LEU A C 1
ATOM 929 O O . LEU A 1 115 ? -2.966 -0.388 -13.233 1.00 96.56 115 LEU A O 1
ATOM 933 N N . ALA A 1 116 ? -0.962 -0.983 -12.407 1.00 96.06 116 ALA A N 1
ATOM 934 C CA . ALA A 1 116 ? -0.501 -1.708 -13.583 1.00 96.06 116 ALA A CA 1
ATOM 935 C C . ALA A 1 116 ? -0.147 -3.153 -13.220 1.00 96.06 116 ALA A C 1
ATOM 937 O O . ALA A 1 116 ? 0.274 -3.435 -12.096 1.00 96.06 116 ALA A O 1
ATOM 938 N N . LYS A 1 117 ? -0.339 -4.072 -14.170 1.00 95.06 117 LYS A N 1
ATOM 939 C CA . LYS A 1 117 ? 0.069 -5.470 -14.020 1.00 95.06 117 LYS A CA 1
ATOM 940 C C . LYS A 1 117 ? 1.592 -5.553 -13.973 1.00 95.06 117 LYS A C 1
ATOM 942 O O . LYS A 1 117 ? 2.260 -4.951 -14.813 1.00 95.06 117 LYS A O 1
ATOM 947 N N . ILE A 1 118 ? 2.121 -6.308 -13.020 1.00 94.31 118 ILE A N 1
ATOM 948 C CA . ILE A 1 118 ? 3.558 -6.484 -12.834 1.00 94.31 118 ILE A CA 1
ATOM 949 C C . ILE A 1 118 ? 3.949 -7.836 -13.413 1.00 94.31 118 ILE A C 1
ATOM 951 O O . ILE A 1 118 ? 3.558 -8.893 -12.920 1.00 94.31 118 ILE A O 1
ATOM 955 N N . GLU A 1 119 ? 4.702 -7.811 -14.507 1.00 89.94 119 GLU A N 1
ATOM 956 C CA . GLU A 1 119 ? 5.174 -9.040 -15.136 1.00 89.94 119 GLU A CA 1
ATOM 957 C C . GLU A 1 119 ? 6.161 -9.771 -14.212 1.00 89.94 119 GLU A C 1
ATOM 959 O O . GLU A 1 119 ? 7.124 -9.188 -13.721 1.00 89.94 119 GLU A O 1
ATOM 964 N N . GLY A 1 120 ? 5.908 -11.060 -13.974 1.00 87.44 120 GLY A N 1
ATOM 965 C CA . GLY A 1 120 ? 6.693 -11.889 -13.053 1.00 87.44 120 GLY A CA 1
ATOM 966 C C . GLY A 1 120 ? 6.189 -11.915 -11.604 1.00 87.44 120 GLY A C 1
ATOM 967 O O . GLY A 1 120 ? 6.687 -12.722 -10.822 1.00 87.44 120 GLY A O 1
ATOM 968 N N . ASP A 1 121 ? 5.186 -11.107 -11.243 1.00 91.19 121 ASP A N 1
ATOM 969 C CA . ASP A 1 121 ? 4.508 -11.221 -9.948 1.00 91.19 121 ASP A CA 1
ATOM 970 C C . ASP A 1 121 ? 3.460 -12.354 -9.995 1.00 91.19 121 ASP A C 1
ATOM 972 O O . ASP A 1 121 ? 2.423 -12.250 -10.654 1.00 91.19 121 ASP A O 1
ATOM 976 N N . GLU A 1 122 ? 3.737 -13.461 -9.296 1.00 93.25 122 GLU A N 1
ATOM 977 C CA . GLU A 1 122 ? 2.823 -14.609 -9.193 1.00 93.25 122 GLU A CA 1
ATOM 978 C C . GLU A 1 122 ? 1.730 -14.405 -8.129 1.00 93.25 122 GLU A C 1
ATOM 980 O O . GLU A 1 122 ? 0.782 -15.191 -8.080 1.00 93.25 122 GLU A O 1
ATOM 985 N N . GLN A 1 123 ? 1.833 -13.375 -7.283 1.00 91.69 123 GLN A N 1
ATOM 986 C CA . GLN A 1 123 ? 0.801 -13.051 -6.302 1.00 91.69 123 GLN A CA 1
ATOM 987 C C . GLN A 1 123 ? -0.439 -12.468 -6.987 1.00 91.69 123 GLN A C 1
ATOM 989 O O . GLN A 1 123 ? -1.542 -12.741 -6.530 1.00 91.69 123 GLN A O 1
ATOM 994 N N . GLN A 1 124 ? -0.311 -11.742 -8.110 1.00 89.62 124 GLN A N 1
ATOM 995 C CA . GLN A 1 124 ? -1.441 -11.062 -8.777 1.00 89.62 124 GLN A CA 1
ATOM 996 C C . GLN A 1 124 ? -2.385 -11.989 -9.569 1.00 89.62 124 GLN A C 1
ATOM 998 O O . GLN A 1 124 ? -2.775 -11.694 -10.702 1.00 89.62 124 GLN A O 1
ATOM 1003 N N . ILE A 1 125 ? -2.787 -13.114 -8.979 1.00 89.50 125 ILE A N 1
ATOM 1004 C CA . ILE A 1 125 ? -3.574 -14.179 -9.620 1.00 89.50 125 ILE A CA 1
ATOM 1005 C C . ILE A 1 125 ? -4.895 -13.644 -10.196 1.00 89.50 125 ILE A C 1
ATOM 1007 O O . ILE A 1 125 ? -5.337 -14.096 -11.251 1.00 89.50 125 ILE A O 1
ATOM 1011 N N . ASN A 1 126 ? -5.513 -12.669 -9.520 1.00 90.44 126 ASN A N 1
ATOM 1012 C CA . ASN A 1 126 ? -6.821 -12.121 -9.886 1.00 90.44 126 ASN A CA 1
ATOM 1013 C C . ASN A 1 126 ? -6.751 -10.773 -10.618 1.00 90.44 126 ASN A C 1
ATOM 1015 O O . ASN A 1 126 ? -7.784 -10.129 -10.774 1.00 90.44 126 ASN A O 1
ATOM 1019 N N . TRP A 1 127 ? -5.574 -10.306 -11.045 1.00 90.06 127 TRP A N 1
ATOM 1020 C CA . TRP A 1 127 ? -5.445 -8.969 -11.633 1.00 90.06 127 TRP A CA 1
ATOM 1021 C C . TRP A 1 127 ? -6.417 -8.758 -12.820 1.00 90.06 127 TRP A C 1
ATOM 1023 O O . TRP A 1 127 ? -6.505 -9.630 -13.690 1.00 90.06 127 TRP A O 1
ATOM 1033 N N . PRO A 1 128 ? -7.135 -7.617 -12.906 1.00 90.31 128 PRO A N 1
ATOM 1034 C CA . PRO A 1 128 ? -6.958 -6.377 -12.138 1.00 90.31 128 PRO A CA 1
ATOM 1035 C C . PRO A 1 128 ? -7.692 -6.317 -10.788 1.00 90.31 128 PRO A C 1
ATOM 1037 O O . PRO A 1 128 ? -7.707 -5.255 -10.163 1.00 90.31 128 PRO A O 1
ATOM 1040 N N . ASP A 1 129 ? -8.303 -7.411 -10.334 1.00 94.00 129 ASP A N 1
ATOM 1041 C CA . ASP A 1 129 ? -8.974 -7.483 -9.038 1.00 94.00 129 ASP A CA 1
ATOM 1042 C C . ASP A 1 129 ? -7.996 -7.699 -7.872 1.00 94.00 129 ASP A C 1
ATOM 1044 O O . ASP A 1 129 ? -6.803 -7.959 -8.039 1.00 94.00 129 ASP A O 1
ATOM 1048 N N . PHE A 1 130 ? -8.527 -7.547 -6.658 1.00 91.50 130 PHE A N 1
ATOM 1049 C CA . PHE A 1 130 ? -7.775 -7.680 -5.416 1.00 91.50 130 PHE A CA 1
ATOM 1050 C C . PHE A 1 130 ? -7.269 -9.109 -5.196 1.00 91.50 130 PHE A C 1
ATOM 1052 O O . PHE A 1 130 ? -8.054 -10.068 -5.207 1.00 91.50 130 PHE A O 1
ATOM 1059 N N . THR A 1 131 ? -5.974 -9.204 -4.914 1.00 88.56 131 THR A N 1
ATOM 1060 C CA . THR A 1 131 ? -5.302 -10.389 -4.372 1.00 88.56 131 THR A CA 1
ATOM 1061 C C . THR A 1 131 ? -5.387 -10.370 -2.853 1.00 88.56 131 THR A C 1
ATOM 1063 O O . THR A 1 131 ? -5.155 -9.292 -2.253 1.00 88.56 131 THR A O 1
#

Foldseek 3Di:
DDPVVVLVVCVVPPFQFDWQALDCVVLVVVVVVAPDDQWDDPDPQKIKGWKWKQFPLNIIFTWIFIFRLVVQ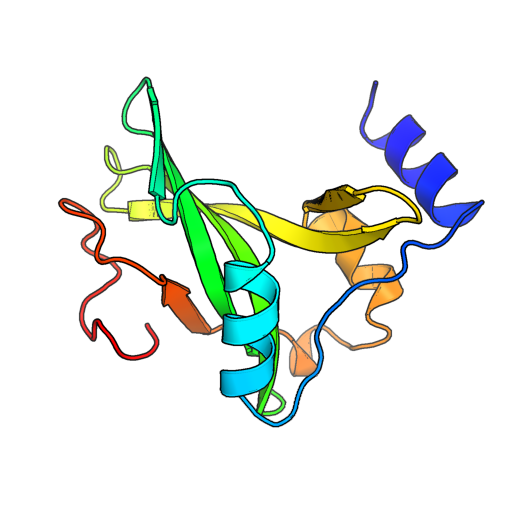GDTPFIWTWGDDPPDIDTHTCVSNVVSVPDDCNRGPDIWMAGPDDDPSRNVPVPPVDTD

Secondary structure (DSSP, 8-state):
--HHHHHHHHHHS---B---BS-HHHHHHHHTTS-S-SEEEEETTEEEEEEEEE-TTS-EEEEEEEEEGGGTTEEEEEEEEEE-SSSEEEEEHHHHGGGGT--HHHH-SPEEEESS--TT-SS-TTTTS--

pLDDT: mean 92.65, std 6.06, range [58.84, 98.31]

Radius of gyration: 14.47 Å; chains: 1; bounding box: 34×36×32 Å

Organism: NCBI:txid230470